Protein AF-A0AAN8VIP2-F1 (afdb_monomer)

Mean predicted aligned error: 9.41 Å

Foldseek 3Di:
DAAADDAQFEADPVPRDGDPPDPAHRNNPCLLNYQHNYPPHGGPNVVVVLLVCQQPPCVSVPPDRVLRVDDPRPDDDDPVPPPDPDD

Solvent-accessible surface area (backbone atoms only — not comparable to full-atom values): 5313 Å² total; per-residue (Å²): 112,79,38,84,82,54,47,38,32,60,55,38,88,92,74,69,43,65,60,76,90,55,98,62,65,61,50,75,86,42,58,67,35,23,32,22,32,30,98,84,44,62,11,73,54,42,49,50,55,52,46,55,40,27,35,76,28,30,87,74,26,70,88,58,14,55,42,76,73,29,82,81,63,66,59,82,77,70,75,85,78,76,79,76,81,82,128

Nearest PDB structures (foldseek):
  6ur0-assembly2_B  TM=8.257E-01  e=9.081E-02  Pseudomonas aeruginosa PAO1
  6uqz-assembly2_B  TM=8.253E-01  e=8.492E-02  Pseudomonas aeruginosa PAO1
  6uqv-assembly1_A  TM=8.264E-01  e=1.900E-01  Pseudomonas aeruginosa PAO1
  6jl2-assembly2_B  TM=6.259E-01  e=3.637E+00  Vibrio vulnificus

Organism: NCBI:txid194707

InterPro domains:
  IPR036514 SGNH hydrolase superfamily [G3DSA:3.40.50.1110] (1-59)

Sequence (87 aa):
MRDVTSPCCKTVKETGLCIRGQAEPPCHGLEMSYYFWDGFHPSQTAYSEIADSCIKNSAFCTPLSIDDLLPDGGRCVDFSSTSSVQQ

Radius of gyration: 21.03 Å; Cα contacts (8 Å, |Δi|>4): 99; chains: 1; bounding box: 51×36×61 Å

Structure (mmCIF, N/CA/C/O backbone):
data_AF-A0AAN8VIP2-F1
#
_entry.id   AF-A0AAN8VIP2-F1
#
loop_
_atom_site.group_PDB
_atom_site.id
_atom_site.type_symbol
_atom_site.label_atom_id
_atom_site.label_alt_id
_atom_site.label_comp_id
_atom_site.label_asym_id
_atom_site.label_entity_id
_atom_site.label_seq_id
_atom_site.pdbx_PDB_ins_code
_atom_site.Cartn_x
_atom_site.Cartn_y
_atom_site.Cartn_z
_atom_site.occupancy
_atom_site.B_iso_or_equiv
_atom_site.auth_seq_id
_atom_site.auth_comp_id
_atom_site.auth_asym_id
_atom_site.auth_atom_id
_atom_site.pdbx_PDB_model_num
ATOM 1 N N . MET A 1 1 ? 6.443 -7.693 5.736 1.00 78.38 1 MET A N 1
ATOM 2 C CA . MET A 1 1 ? 5.161 -7.888 6.458 1.00 78.38 1 MET A CA 1
ATOM 3 C C . MET A 1 1 ? 5.250 -9.030 7.449 1.00 78.38 1 MET A C 1
ATOM 5 O O . MET A 1 1 ? 6.038 -9.940 7.234 1.00 78.38 1 MET A O 1
ATOM 9 N N . ARG A 1 2 ? 4.428 -8.990 8.501 1.00 84.56 2 ARG A N 1
ATOM 10 C CA . ARG A 1 2 ? 4.279 -10.054 9.506 1.00 84.56 2 ARG A CA 1
ATOM 11 C C . ARG A 1 2 ? 2.843 -10.570 9.610 1.00 84.56 2 ARG A C 1
ATOM 13 O O . ARG A 1 2 ? 2.668 -11.767 9.784 1.00 84.56 2 ARG A O 1
ATOM 20 N N . ASP A 1 3 ? 1.843 -9.699 9.464 1.00 88.44 3 ASP A N 1
ATOM 21 C CA . ASP A 1 3 ? 0.430 -10.095 9.431 1.00 88.44 3 ASP A CA 1
ATOM 22 C C . ASP A 1 3 ? -0.157 -9.829 8.040 1.00 88.44 3 ASP A C 1
ATOM 24 O O . ASP A 1 3 ? -0.104 -8.708 7.536 1.00 88.44 3 ASP A O 1
ATOM 28 N N . V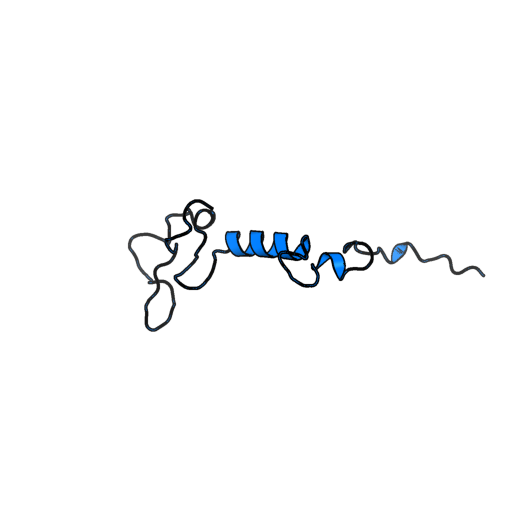AL A 1 4 ? -0.679 -10.881 7.412 1.00 91.00 4 VAL A N 1
ATOM 29 C CA . VAL A 1 4 ? -1.314 -10.857 6.083 1.00 91.00 4 VAL A CA 1
ATOM 30 C C . VAL A 1 4 ? -2.803 -11.200 6.146 1.00 91.00 4 VAL A C 1
ATOM 32 O O . VAL A 1 4 ? -3.435 -11.405 5.120 1.00 91.00 4 VAL A O 1
ATOM 35 N N . THR A 1 5 ? -3.357 -11.316 7.350 1.00 90.12 5 THR A N 1
ATOM 36 C CA . THR A 1 5 ? -4.719 -11.805 7.601 1.00 90.12 5 THR A CA 1
ATOM 37 C C . THR A 1 5 ? -5.589 -10.771 8.298 1.00 90.12 5 THR A C 1
ATOM 39 O O . THR A 1 5 ? -6.788 -10.707 8.032 1.00 90.12 5 THR A O 1
ATOM 42 N N . SER A 1 6 ? -4.996 -9.942 9.157 1.00 89.75 6 SER A N 1
ATOM 43 C CA . SER A 1 6 ? -5.709 -8.912 9.908 1.00 89.75 6 SER A CA 1
ATOM 44 C C . SER A 1 6 ? -5.489 -7.527 9.292 1.00 89.75 6 SER A C 1
ATOM 46 O O . SER A 1 6 ? -4.376 -7.225 8.855 1.00 89.75 6 SER A O 1
ATOM 48 N N . PRO A 1 7 ? -6.502 -6.644 9.301 1.00 91.31 7 PRO A N 1
ATOM 49 C CA . PRO A 1 7 ? -6.308 -5.239 8.970 1.00 91.31 7 PRO A CA 1
ATOM 50 C C . PRO A 1 7 ? -5.737 -4.458 10.162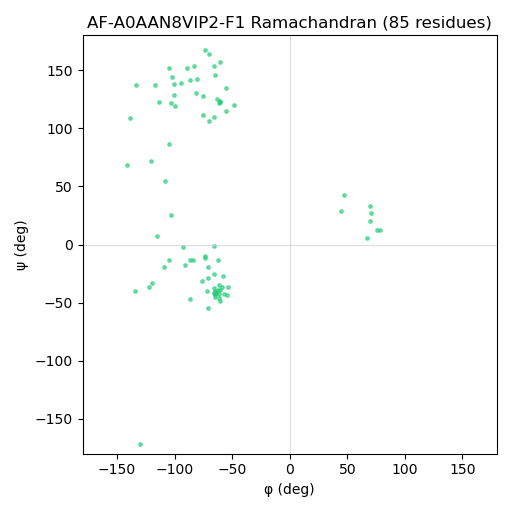 1.00 91.31 7 PRO A C 1
ATOM 52 O O . PRO A 1 7 ? -6.147 -4.672 11.307 1.00 91.31 7 PRO A O 1
ATOM 55 N N . CYS A 1 8 ? -4.842 -3.504 9.897 1.00 91.62 8 CYS A N 1
ATOM 56 C CA . CYS A 1 8 ? -4.350 -2.578 10.925 1.00 91.62 8 CYS A CA 1
ATOM 57 C C . CYS A 1 8 ? -5.469 -1.658 11.458 1.00 91.62 8 CYS A C 1
ATOM 59 O O . CYS A 1 8 ? -5.595 -1.430 12.664 1.00 91.62 8 CYS A O 1
ATOM 61 N N . CYS A 1 9 ? -6.300 -1.142 10.555 1.00 90.75 9 CYS A N 1
ATOM 62 C CA . CYS A 1 9 ? -7.441 -0.283 10.823 1.00 90.75 9 CYS A CA 1
ATOM 63 C C . CYS A 1 9 ? -8.749 -1.081 10.713 1.00 90.75 9 CYS A C 1
ATOM 65 O O . CYS A 1 9 ? -9.108 -1.620 9.665 1.00 90.75 9 CYS A O 1
ATOM 67 N N . LYS A 1 10 ? -9.516 -1.102 11.809 1.00 90.19 10 LYS A N 1
ATOM 68 C CA . LYS A 1 10 ? -10.900 -1.592 11.802 1.00 90.19 10 LYS A CA 1
ATOM 69 C C . LYS A 1 10 ? -11.821 -0.490 11.294 1.00 90.19 10 LYS A C 1
ATOM 71 O O . LYS A 1 10 ? -11.769 0.637 11.790 1.00 90.19 10 LYS A O 1
ATOM 76 N N . THR A 1 11 ? -12.681 -0.825 10.341 1.00 91.69 11 THR A N 1
ATOM 77 C CA . THR A 1 11 ? -13.547 0.141 9.663 1.00 91.69 11 THR A CA 1
ATOM 78 C C . THR A 1 11 ? -14.997 0.066 10.132 1.00 91.69 11 THR A C 1
ATOM 80 O O . THR A 1 11 ? -15.481 -0.974 10.580 1.00 91.69 11 THR A O 1
ATOM 83 N N . VAL A 1 12 ? -15.700 1.195 10.038 1.00 90.56 12 VAL A N 1
ATOM 84 C CA . VAL A 1 12 ? -17.161 1.261 10.163 1.00 90.56 12 VAL A CA 1
ATOM 85 C C . VAL A 1 12 ? -17.766 0.733 8.866 1.00 90.56 12 VAL A C 1
ATOM 87 O O . VAL A 1 12 ? -17.404 1.196 7.786 1.00 90.56 12 VAL A O 1
ATOM 90 N N . LYS A 1 13 ? -18.686 -0.230 8.959 1.00 87.56 13 LYS A N 1
ATOM 91 C CA . LYS A 1 13 ? -19.215 -0.956 7.796 1.00 87.56 13 LYS A CA 1
ATOM 92 C C . LYS A 1 13 ? -19.882 -0.034 6.771 1.00 87.56 13 LYS A C 1
ATOM 94 O O . LYS A 1 13 ? -19.759 -0.265 5.575 1.00 87.56 13 LYS A O 1
ATOM 99 N N . GLU A 1 14 ? -20.568 1.003 7.239 1.00 90.44 14 GLU A N 1
ATOM 100 C CA . GLU A 1 14 ? -21.345 1.925 6.409 1.00 90.44 14 GLU A CA 1
ATOM 101 C C . GLU A 1 14 ? -20.467 2.920 5.643 1.00 90.44 14 GLU A C 1
ATOM 103 O O . GLU A 1 14 ? -20.834 3.340 4.551 1.00 90.44 14 GLU A O 1
ATOM 108 N N . THR A 1 15 ? -19.323 3.316 6.209 1.00 90.06 15 THR A N 1
ATOM 109 C CA . THR A 1 15 ? -18.467 4.367 5.629 1.00 90.06 15 THR A CA 1
ATOM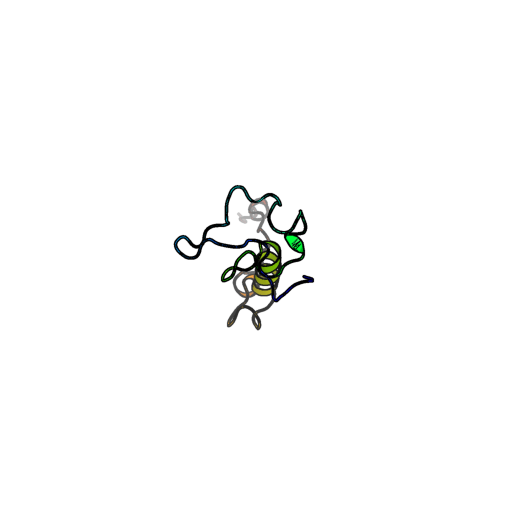 110 C C . THR A 1 15 ? -17.163 3.836 5.053 1.00 90.06 15 THR A C 1
ATOM 112 O O . THR A 1 15 ? -16.509 4.539 4.288 1.00 90.06 15 THR A O 1
ATOM 115 N N . GLY A 1 16 ? -16.742 2.633 5.450 1.00 87.88 16 GLY A N 1
ATOM 116 C CA . GLY A 1 16 ? -15.417 2.097 5.143 1.00 87.88 16 GLY A CA 1
ATOM 117 C C . GLY A 1 16 ? -14.274 2.851 5.832 1.00 87.88 16 GLY A C 1
ATOM 118 O O . GLY A 1 16 ? -13.114 2.548 5.582 1.00 87.88 16 GLY A O 1
ATOM 119 N N . LEU A 1 17 ? -14.566 3.820 6.706 1.00 88.06 17 LEU A N 1
ATOM 120 C CA . LEU A 1 17 ? -13.549 4.622 7.385 1.00 88.06 17 LEU A CA 1
ATOM 121 C C . LEU A 1 17 ? -13.119 3.977 8.700 1.00 88.06 17 LEU A C 1
ATOM 123 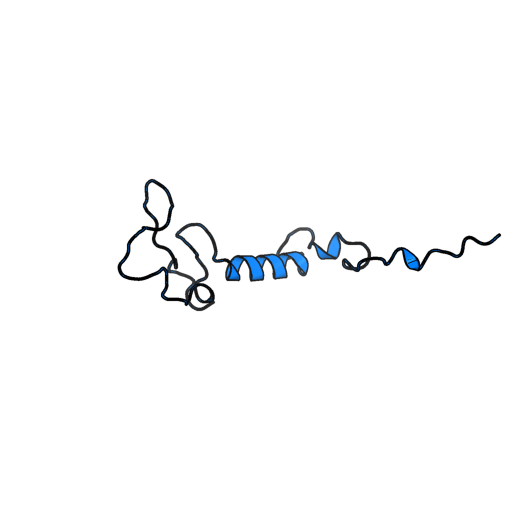O O . LEU A 1 17 ? -13.920 3.320 9.368 1.00 88.06 17 LEU A O 1
ATOM 127 N N . CYS A 1 18 ? -11.875 4.232 9.112 1.00 88.25 18 CYS A N 1
ATOM 128 C CA . CYS A 1 18 ? -11.366 3.797 10.410 1.00 88.25 18 CYS A CA 1
ATOM 129 C C . CYS A 1 18 ? -12.249 4.291 11.558 1.00 88.25 18 CYS A C 1
ATOM 131 O O . CYS A 1 18 ? -12.626 5.468 11.611 1.00 88.25 18 CYS A O 1
ATOM 133 N N . ILE A 1 19 ? -12.539 3.394 12.501 1.00 88.56 19 ILE A N 1
ATOM 134 C CA . ILE A 1 19 ? -13.291 3.730 13.708 1.00 88.56 19 ILE A CA 1
ATOM 135 C C . ILE A 1 19 ? -12.498 4.781 14.498 1.00 88.56 19 ILE A C 1
ATOM 137 O O . ILE A 1 19 ? -11.344 4.574 14.868 1.00 88.56 19 ILE A O 1
ATOM 141 N N . ARG A 1 20 ? -13.121 5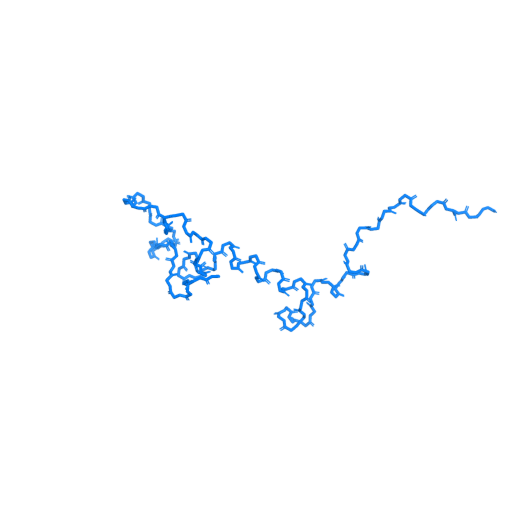.937 14.741 1.00 83.44 20 ARG A N 1
ATOM 142 C CA . ARG A 1 20 ? -12.523 7.052 15.490 1.00 83.44 20 ARG A CA 1
ATOM 143 C C . ARG A 1 20 ? -12.676 6.839 16.997 1.00 83.44 20 ARG A C 1
ATOM 145 O O . ARG A 1 20 ? -13.636 6.215 17.437 1.00 83.44 20 ARG A O 1
ATOM 152 N N . GLY A 1 21 ? -11.762 7.416 17.780 1.00 78.56 21 GLY A N 1
ATOM 153 C CA . GLY A 1 21 ? -11.873 7.462 19.244 1.00 78.56 21 GLY A CA 1
ATOM 154 C C . GLY A 1 21 ? -11.707 6.111 19.943 1.00 78.56 21 GLY A C 1
ATOM 155 O O . GLY A 1 21 ? -12.158 5.956 21.074 1.00 78.56 21 GLY A O 1
ATOM 156 N N . GLN A 1 22 ? -11.093 5.127 19.280 1.00 78.62 22 GLN A N 1
ATOM 157 C CA . GLN A 1 22 ? -10.723 3.882 19.945 1.00 78.62 22 GLN A CA 1
ATOM 158 C C . GLN A 1 22 ? -9.672 4.164 21.023 1.00 78.62 22 GLN A C 1
ATOM 160 O O . GLN A 1 22 ? -8.839 5.055 20.863 1.00 78.62 22 GLN A O 1
ATOM 165 N N . ALA A 1 23 ? -9.737 3.400 22.118 1.00 71.00 23 ALA A N 1
ATOM 166 C CA . ALA A 1 23 ? -8.779 3.503 23.219 1.00 71.00 23 ALA A CA 1
ATOM 167 C C . ALA A 1 23 ? -7.336 3.260 22.750 1.00 71.00 23 ALA A C 1
ATOM 169 O O . ALA A 1 23 ? -6.407 3.815 23.325 1.00 71.00 23 ALA A O 1
ATOM 170 N N . GLU A 1 24 ? -7.179 2.484 21.678 1.00 68.50 24 GLU A N 1
ATOM 171 C CA . GLU A 1 24 ? -5.900 2.162 21.069 1.00 68.50 24 GLU A CA 1
ATOM 172 C C . GLU A 1 24 ? -5.816 2.693 19.629 1.00 68.50 24 GLU A C 1
ATOM 174 O O . GLU A 1 24 ? -6.785 2.554 18.869 1.00 68.50 24 GLU A O 1
ATOM 179 N N . PRO A 1 25 ? -4.677 3.284 19.220 1.00 76.50 25 PRO A N 1
ATOM 180 C CA . PRO A 1 25 ? -4.449 3.673 17.835 1.00 76.50 25 PRO A CA 1
ATOM 181 C C . PRO A 1 25 ? -4.363 2.437 16.920 1.00 76.50 25 PRO A C 1
ATOM 183 O O . PRO A 1 25 ? -3.962 1.362 17.381 1.00 76.50 25 PRO A O 1
ATOM 186 N N . PRO A 1 26 ? -4.689 2.570 15.617 1.00 80.88 26 PRO A N 1
ATOM 187 C CA . PRO A 1 26 ? -4.569 1.476 14.657 1.00 80.88 26 PRO A CA 1
ATOM 188 C C . PRO A 1 26 ? -3.199 0.802 14.755 1.00 80.88 26 PRO A C 1
ATOM 190 O O . PRO A 1 26 ? -2.167 1.455 14.631 1.00 80.88 26 PRO A O 1
ATOM 193 N N . CYS A 1 27 ? -3.219 -0.497 15.052 1.00 83.44 27 CYS A N 1
ATOM 194 C CA . CYS A 1 27 ? -2.061 -1.376 15.174 1.00 83.44 27 CYS A CA 1
ATOM 195 C C . CYS A 1 27 ? -0.825 -0.847 15.954 1.00 83.44 27 CYS A C 1
ATOM 197 O O . CYS A 1 27 ? 0.284 -1.316 15.706 1.00 83.44 27 CYS A O 1
ATOM 199 N N . HIS A 1 28 ? -0.999 0.054 16.932 1.00 83.94 28 HIS A N 1
ATOM 200 C CA . HIS A 1 28 ? 0.024 0.509 17.899 1.00 83.94 28 HIS A CA 1
ATOM 201 C C . HIS A 1 28 ? 1.407 0.887 17.316 1.00 83.94 28 HIS A C 1
ATOM 203 O O . HIS A 1 28 ? 2.436 0.512 17.883 1.00 83.94 28 HIS A O 1
ATOM 209 N N . GLY A 1 29 ? 1.476 1.601 16.189 1.00 78.06 29 GLY A N 1
ATOM 210 C CA . GLY A 1 29 ? 2.771 1.966 15.591 1.00 78.06 29 GLY A CA 1
ATOM 211 C C . GLY A 1 29 ? 3.444 0.829 14.808 1.00 78.06 29 GLY A C 1
ATOM 212 O O . GLY A 1 29 ? 4.633 0.891 14.491 1.00 78.06 29 GLY A O 1
ATOM 213 N N . LEU A 1 30 ? 2.710 -0.254 14.535 1.00 82.19 30 LEU A N 1
ATOM 214 C CA . LEU A 1 30 ? 3.154 -1.383 13.720 1.00 82.19 30 LEU A CA 1
ATOM 215 C C . LEU A 1 30 ? 2.538 -1.344 12.319 1.00 82.19 30 LEU A C 1
ATOM 217 O O . LEU A 1 30 ? 2.437 -2.390 11.682 1.00 82.19 30 LEU A O 1
ATOM 221 N N . GLU A 1 31 ? 2.158 -0.172 11.808 1.00 78.75 31 GLU A N 1
ATOM 222 C CA . GLU A 1 31 ? 1.474 0.011 10.518 1.00 78.75 31 GLU A CA 1
ATOM 223 C C . GLU A 1 31 ? 2.243 -0.659 9.375 1.00 78.75 31 GLU A C 1
ATOM 225 O O . GLU A 1 31 ? 1.658 -1.309 8.511 1.00 78.75 31 GLU A O 1
ATOM 230 N N . MET A 1 32 ? 3.576 -0.609 9.438 1.00 83.81 32 MET A N 1
ATOM 231 C CA . MET A 1 32 ? 4.464 -1.213 8.442 1.00 83.81 32 MET A CA 1
ATOM 232 C C . MET A 1 32 ? 4.538 -2.754 8.522 1.00 83.81 32 MET A C 1
ATOM 234 O O . MET A 1 32 ? 5.106 -3.397 7.637 1.00 83.81 32 MET A O 1
ATOM 238 N N . SER A 1 33 ? 4.011 -3.371 9.587 1.00 89.06 33 SER A N 1
ATOM 239 C CA . SER A 1 33 ? 4.022 -4.828 9.796 1.00 89.06 33 SER A CA 1
ATOM 240 C C . SER A 1 33 ? 2.789 -5.535 9.229 1.00 89.06 33 SER A C 1
ATOM 242 O O . SER A 1 33 ? 2.855 -6.749 9.019 1.00 89.06 33 SER A O 1
ATOM 244 N N . TYR A 1 34 ? 1.704 -4.812 8.950 1.00 91.88 34 TYR A N 1
ATOM 245 C CA . TYR A 1 34 ? 0.472 -5.371 8.393 1.00 91.88 34 TYR A CA 1
ATOM 246 C C . TYR A 1 34 ? 0.470 -5.239 6.871 1.00 91.88 34 TYR A C 1
ATOM 248 O O . TYR A 1 34 ? 0.892 -4.222 6.320 1.00 91.88 34 TYR A O 1
ATOM 256 N N . TYR A 1 35 ? 0.005 -6.274 6.178 1.00 93.94 35 TYR A N 1
ATOM 257 C CA . TYR A 1 35 ? -0.211 -6.224 4.734 1.00 93.94 35 TYR A CA 1
ATOM 258 C C . TYR A 1 35 ? -1.418 -5.361 4.387 1.00 93.94 35 TYR A C 1
ATOM 260 O O . TYR A 1 35 ? -1.367 -4.596 3.434 1.00 93.94 35 TYR A O 1
ATOM 268 N N . PHE A 1 36 ? -2.482 -5.466 5.181 1.00 93.62 36 PHE A N 1
ATOM 269 C CA . PHE A 1 36 ? -3.734 -4.757 4.972 1.00 93.62 36 PHE A CA 1
ATOM 270 C C . PHE A 1 36 ? -3.826 -3.532 5.882 1.00 93.62 36 PHE A C 1
ATOM 272 O O . PHE A 1 36 ? -3.647 -3.629 7.100 1.00 93.62 36 PHE A O 1
ATOM 279 N N . TRP A 1 37 ? -4.126 -2.375 5.290 1.00 92.31 37 TRP A N 1
ATOM 280 C CA . TRP A 1 37 ? -4.529 -1.199 6.054 1.00 92.31 37 TRP A CA 1
ATOM 281 C C . TRP A 1 37 ? -5.922 -1.425 6.627 1.00 92.31 37 TRP A C 1
ATOM 283 O O . TRP A 1 37 ? -6.092 -1.377 7.838 1.00 92.31 37 TRP A O 1
ATOM 293 N N . ASP A 1 38 ? -6.889 -1.750 5.774 1.00 90.50 38 ASP A N 1
ATOM 294 C CA . ASP A 1 38 ? -8.265 -2.075 6.145 1.00 90.50 38 ASP A CA 1
ATOM 295 C C . ASP A 1 38 ? -8.711 -3.394 5.485 1.00 90.50 38 ASP A C 1
ATOM 297 O O . ASP A 1 38 ? -7.901 -4.114 4.910 1.00 90.50 38 ASP A O 1
ATOM 301 N N . GLY A 1 39 ? -9.994 -3.755 5.581 1.00 88.62 39 GLY A N 1
ATOM 302 C CA . GLY A 1 39 ? -10.519 -5.002 5.004 1.00 88.62 39 GLY A CA 1
ATOM 303 C C . GLY A 1 39 ? -10.491 -5.098 3.468 1.00 88.62 39 GLY A C 1
ATOM 304 O O . GLY A 1 39 ? -10.931 -6.115 2.936 1.00 88.62 39 GLY A O 1
ATOM 305 N N . PHE A 1 40 ? -10.022 -4.067 2.763 1.00 89.06 40 PHE A N 1
ATOM 306 C CA . PHE A 1 40 ? -10.018 -3.972 1.302 1.00 89.06 40 PHE A CA 1
ATOM 307 C C . PHE A 1 40 ? -8.676 -3.481 0.740 1.00 89.06 40 PHE A C 1
ATOM 309 O O . PHE A 1 40 ? -8.220 -3.991 -0.282 1.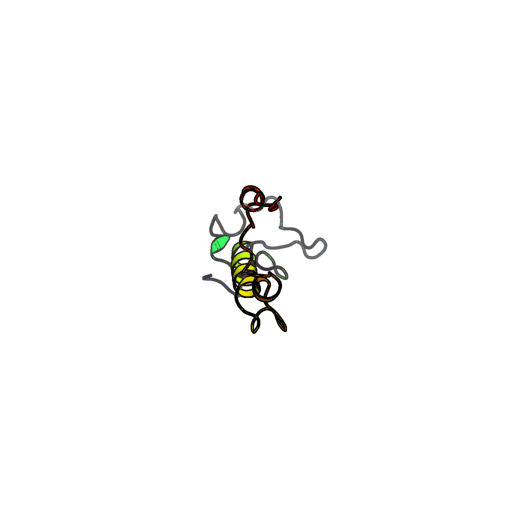00 89.06 40 PHE A O 1
ATOM 316 N N . HIS A 1 41 ? -8.037 -2.508 1.389 1.00 92.88 41 HIS A N 1
ATOM 317 C CA . HIS A 1 41 ? -6.839 -1.839 0.891 1.00 92.88 41 HIS A CA 1
ATOM 318 C C . HIS A 1 41 ? -5.555 -2.372 1.550 1.00 92.88 41 HIS A C 1
ATOM 320 O O . HIS A 1 41 ? -5.500 -2.533 2.776 1.00 92.88 41 HIS A O 1
ATOM 326 N N . PRO A 1 42 ? -4.478 -2.580 0.771 1.00 93.81 42 PRO A N 1
ATOM 327 C CA . PRO A 1 42 ? -3.136 -2.793 1.298 1.00 93.81 42 PRO A CA 1
ATOM 328 C C . PRO A 1 42 ? -2.626 -1.609 2.133 1.00 93.81 42 PRO A C 1
ATOM 330 O O . PRO A 1 42 ? -3.064 -0.469 1.984 1.00 93.81 42 PRO A O 1
ATOM 333 N N . SER A 1 43 ? -1.666 -1.878 3.012 1.00 93.12 43 SER A N 1
ATOM 334 C CA . SER A 1 43 ? -0.932 -0.854 3.750 1.00 93.12 43 SER A CA 1
ATOM 335 C C . SER A 1 43 ? 0.006 -0.069 2.838 1.00 93.12 43 SER A C 1
ATOM 337 O O . SER A 1 43 ? 0.348 -0.506 1.739 1.00 93.12 43 SER A O 1
ATOM 339 N N . GLN A 1 44 ? 0.470 1.088 3.312 1.00 92.06 44 GLN A N 1
ATOM 340 C CA . GLN A 1 44 ? 1.455 1.892 2.586 1.00 92.06 44 GLN A CA 1
ATOM 341 C C . GLN A 1 44 ? 2.705 1.076 2.229 1.00 92.06 44 GLN A C 1
ATOM 343 O O . GLN A 1 44 ? 3.180 1.143 1.099 1.00 92.06 44 GLN A O 1
ATOM 348 N N . THR A 1 45 ? 3.212 0.269 3.163 1.00 92.31 45 THR A N 1
ATOM 349 C CA . THR A 1 45 ? 4.352 -0.616 2.903 1.00 92.31 45 THR A CA 1
ATOM 350 C C . THR A 1 45 ? 4.028 -1.629 1.818 1.00 92.31 45 THR A C 1
ATOM 352 O O . THR A 1 45 ? 4.855 -1.854 0.944 1.00 92.31 45 THR A O 1
ATOM 355 N N . ALA A 1 46 ? 2.832 -2.228 1.841 1.00 93.94 46 ALA A N 1
ATOM 356 C CA . ALA A 1 46 ? 2.458 -3.213 0.831 1.00 93.94 46 ALA A CA 1
ATOM 357 C C . ALA A 1 46 ? 2.382 -2.554 -0.549 1.00 93.94 46 ALA A C 1
ATOM 359 O O . ALA A 1 46 ? 2.918 -3.094 -1.511 1.00 93.94 46 ALA A O 1
ATOM 360 N N . TYR A 1 47 ? 1.798 -1.356 -0.635 1.00 95.81 47 TYR A N 1
ATOM 361 C CA . TYR A 1 47 ? 1.800 -0.574 -1.867 1.00 95.81 47 TYR A CA 1
ATOM 362 C C . TYR A 1 47 ? 3.210 -0.221 -2.345 1.00 95.81 47 TYR A C 1
ATOM 364 O O . TYR A 1 47 ? 3.452 -0.295 -3.544 1.00 95.81 47 TYR A O 1
ATOM 372 N N . SER A 1 48 ? 4.139 0.118 -1.445 1.00 95.19 48 SER A N 1
ATOM 373 C CA . SER A 1 48 ? 5.533 0.399 -1.816 1.00 95.19 48 SER A CA 1
ATOM 374 C C . SER A 1 48 ? 6.195 -0.816 -2.463 1.00 95.19 48 SER A C 1
ATOM 376 O O . SER A 1 48 ? 6.754 -0.696 -3.544 1.00 95.19 48 SER A O 1
ATOM 378 N N . GLU A 1 49 ? 6.065 -1.997 -1.856 1.00 94.56 49 GLU A N 1
ATOM 379 C CA . GLU A 1 49 ? 6.646 -3.246 -2.375 1.00 94.56 49 GLU A CA 1
ATOM 380 C C . GLU A 1 49 ? 6.016 -3.668 -3.716 1.00 94.56 49 GLU A C 1
ATOM 382 O O . GLU A 1 49 ? 6.704 -4.114 -4.640 1.00 94.56 49 GLU A O 1
ATOM 387 N N . ILE A 1 50 ? 4.695 -3.495 -3.848 1.00 95.12 50 ILE A N 1
ATOM 388 C CA . ILE A 1 50 ? 3.957 -3.715 -5.100 1.00 95.12 50 ILE A CA 1
ATOM 389 C C . ILE A 1 50 ? 4.464 -2.756 -6.182 1.00 95.12 50 ILE A C 1
ATOM 391 O O . ILE A 1 50 ? 4.724 -3.187 -7.303 1.00 95.12 50 ILE A O 1
ATOM 395 N N . ALA A 1 51 ? 4.626 -1.471 -5.857 1.00 96.19 51 ALA A N 1
ATOM 396 C CA . ALA A 1 51 ? 5.113 -0.465 -6.792 1.00 96.19 51 ALA A CA 1
ATOM 397 C C . ALA A 1 51 ? 6.561 -0.748 -7.212 1.00 96.19 51 ALA A C 1
ATOM 399 O O . ALA A 1 51 ? 6.854 -0.752 -8.403 1.00 96.19 51 ALA A O 1
ATOM 400 N N . ASP A 1 52 ? 7.446 -1.072 -6.268 1.00 96.25 52 ASP A N 1
ATOM 401 C CA . ASP A 1 52 ? 8.830 -1.461 -6.548 1.00 96.25 52 ASP A CA 1
ATOM 402 C C . ASP A 1 52 ? 8.912 -2.670 -7.486 1.00 96.25 52 ASP A C 1
ATOM 404 O O . ASP A 1 52 ? 9.709 -2.682 -8.428 1.00 96.25 52 ASP A O 1
ATOM 408 N N . SER A 1 53 ? 8.063 -3.673 -7.253 1.00 96.38 53 SER A N 1
ATOM 409 C CA . SER A 1 53 ? 7.966 -4.850 -8.118 1.00 96.38 53 SER A CA 1
ATOM 410 C C . SER A 1 53 ? 7.445 -4.475 -9.504 1.00 96.38 53 SER A C 1
ATOM 412 O O . SER A 1 53 ? 7.976 -4.936 -10.508 1.00 96.38 53 SER A O 1
ATOM 414 N N . CYS A 1 54 ? 6.443 -3.600 -9.573 1.00 95.88 54 CYS A N 1
ATOM 415 C CA . CYS A 1 54 ? 5.875 -3.115 -10.825 1.00 95.88 54 CYS A CA 1
ATOM 416 C C . CYS A 1 54 ? 6.884 -2.344 -11.681 1.00 95.88 54 CYS A C 1
ATOM 418 O O . CYS A 1 54 ? 6.902 -2.479 -12.904 1.00 95.88 54 CYS A O 1
ATOM 420 N N . ILE A 1 55 ? 7.734 -1.542 -11.033 1.00 94.12 55 ILE A N 1
ATOM 421 C CA . ILE A 1 55 ? 8.745 -0.739 -11.716 1.00 94.12 55 ILE A CA 1
ATOM 422 C C . ILE A 1 55 ? 9.759 -1.637 -12.421 1.00 94.12 55 ILE A C 1
ATOM 424 O O . ILE A 1 55 ? 10.095 -1.374 -13.568 1.00 94.12 55 ILE A O 1
ATOM 428 N N . LYS A 1 56 ? 10.177 -2.719 -11.756 1.00 94.19 56 LYS A N 1
ATOM 429 C CA . LYS A 1 56 ? 11.357 -3.510 -12.135 1.00 94.19 56 LYS A CA 1
ATOM 430 C C . LYS A 1 56 ? 11.031 -4.852 -12.800 1.00 94.19 56 LYS A C 1
ATOM 432 O O . LYS A 1 56 ? 11.938 -5.523 -13.282 1.00 94.19 56 LYS A O 1
ATOM 437 N N . ASN A 1 57 ? 9.779 -5.319 -12.742 1.00 94.75 57 ASN A N 1
ATOM 438 C CA . ASN A 1 57 ? 9.424 -6.688 -13.124 1.00 94.75 57 ASN A CA 1
ATOM 439 C C . ASN A 1 57 ? 8.112 -6.773 -13.922 1.00 94.75 57 ASN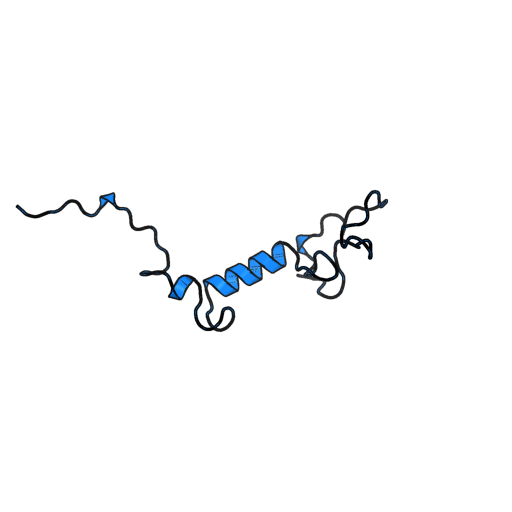 A C 1
ATOM 441 O O . ASN A 1 57 ? 7.011 -6.666 -13.377 1.00 94.75 57 ASN A O 1
ATOM 445 N N . SER A 1 58 ? 8.235 -7.077 -15.214 1.00 93.62 58 SER A N 1
ATOM 446 C CA . SER A 1 58 ? 7.116 -7.211 -16.156 1.00 93.62 58 SER A CA 1
ATOM 447 C C . SER A 1 58 ? 6.247 -8.448 -15.926 1.00 93.62 58 SER A C 1
ATOM 449 O O . SER A 1 58 ? 5.093 -8.485 -16.348 1.00 93.62 58 SER A O 1
ATOM 451 N N . ALA A 1 59 ? 6.743 -9.464 -15.213 1.00 94.88 59 ALA A N 1
ATOM 452 C CA . ALA A 1 59 ? 5.902 -10.585 -14.794 1.00 94.88 59 ALA A CA 1
ATOM 453 C C . ALA A 1 59 ? 4.913 -10.167 -13.694 1.00 94.88 59 ALA A C 1
ATOM 455 O O . ALA A 1 59 ? 3.831 -10.742 -13.588 1.00 94.88 59 ALA A O 1
ATOM 456 N N . PHE A 1 60 ? 5.282 -9.171 -12.883 1.00 94.62 60 PHE A N 1
ATOM 457 C CA . PHE A 1 60 ? 4.428 -8.631 -11.831 1.00 94.62 60 PHE A CA 1
ATOM 458 C C . PHE A 1 60 ? 3.499 -7.536 -12.374 1.00 94.62 60 PHE A C 1
ATOM 460 O O . PHE A 1 60 ? 2.292 -7.586 -12.148 1.00 94.62 60 PHE A O 1
ATOM 467 N N . CYS A 1 61 ? 4.044 -6.592 -13.147 1.00 94.00 61 CYS A N 1
ATOM 468 C CA . CYS A 1 61 ? 3.268 -5.620 -13.913 1.00 94.00 61 CYS A CA 1
ATOM 469 C C . CYS A 1 61 ? 3.265 -5.986 -15.389 1.00 94.00 61 CYS A C 1
ATOM 471 O O . CYS A 1 61 ? 4.103 -5.558 -16.169 1.00 94.00 61 CYS A O 1
ATOM 473 N N . THR A 1 62 ? 2.315 -6.840 -15.749 1.00 94.19 62 THR A N 1
ATOM 474 C CA . THR A 1 62 ? 2.209 -7.404 -17.091 1.00 94.19 62 THR A CA 1
ATOM 475 C C . THR A 1 62 ? 1.406 -6.490 -18.026 1.00 94.19 62 THR A C 1
ATOM 477 O O . THR A 1 62 ? 0.410 -5.904 -17.593 1.00 94.19 62 THR A O 1
ATOM 480 N N . PRO A 1 63 ? 1.794 -6.359 -19.311 1.00 94.50 63 PRO A N 1
ATOM 481 C CA . PRO A 1 63 ? 2.886 -7.071 -19.993 1.00 94.50 63 PRO A CA 1
ATOM 482 C C . PRO A 1 63 ? 4.276 -6.433 -19.870 1.00 94.50 63 PRO A C 1
ATOM 484 O O . PRO A 1 63 ? 5.252 -7.087 -20.227 1.00 94.50 63 PRO A O 1
ATOM 487 N N . LEU A 1 64 ? 4.374 -5.187 -19.408 1.00 94.19 64 LEU A N 1
ATOM 488 C CA . LEU A 1 64 ? 5.613 -4.409 -19.354 1.00 94.19 64 LEU A CA 1
ATOM 489 C C . LEU A 1 64 ? 5.750 -3.742 -17.986 1.00 94.19 64 LEU A C 1
ATOM 491 O O . LEU A 1 64 ? 4.786 -3.162 -17.482 1.00 94.19 64 LEU A O 1
ATOM 495 N N . SER A 1 65 ? 6.958 -3.786 -17.428 1.00 94.06 65 SER A N 1
ATOM 496 C CA . SER A 1 65 ? 7.308 -2.999 -16.246 1.00 94.06 65 SER A CA 1
ATOM 497 C C . SER A 1 65 ? 7.472 -1.524 -16.604 1.00 94.06 65 SER A C 1
ATOM 499 O O . SER A 1 65 ? 7.546 -1.162 -17.779 1.00 94.06 65 SER A O 1
ATOM 501 N N . ILE A 1 66 ? 7.543 -0.651 -15.598 1.00 92.06 66 ILE A N 1
ATOM 502 C CA . ILE A 1 66 ? 7.783 0.776 -15.861 1.00 92.06 66 ILE A CA 1
ATOM 503 C C . ILE A 1 66 ? 9.181 0.986 -16.459 1.00 92.06 66 ILE A C 1
ATOM 505 O O . ILE A 1 66 ? 9.312 1.796 -17.373 1.00 92.06 66 ILE A O 1
ATOM 509 N N . ASP A 1 67 ? 10.194 0.231 -16.024 1.00 91.31 67 ASP A N 1
ATOM 510 C CA . ASP A 1 67 ? 11.551 0.317 -16.577 1.00 91.31 67 ASP A CA 1
ATOM 511 C C . ASP A 1 67 ? 11.589 -0.040 -18.074 1.00 91.31 67 ASP A C 1
ATOM 513 O O . ASP A 1 67 ? 12.311 0.604 -18.834 1.00 91.31 67 ASP A O 1
ATOM 517 N N . ASP A 1 68 ? 10.754 -0.985 -18.529 1.00 91.25 68 ASP A N 1
ATOM 518 C CA . ASP A 1 68 ? 10.646 -1.353 -19.952 1.00 91.25 68 ASP A CA 1
ATOM 519 C C . ASP A 1 68 ? 10.077 -0.216 -20.821 1.00 91.25 68 ASP A C 1
ATOM 521 O O . ASP A 1 68 ? 10.315 -0.166 -22.030 1.00 91.25 68 ASP A O 1
ATOM 525 N N . LEU A 1 69 ? 9.301 0.694 -20.223 1.00 89.81 69 LEU A N 1
ATOM 526 C CA . LEU A 1 69 ? 8.689 1.828 -20.921 1.00 89.81 69 LEU A CA 1
ATOM 527 C C . LEU A 1 69 ? 9.634 3.028 -21.047 1.00 89.81 69 LEU A C 1
ATOM 529 O O . LEU A 1 69 ? 9.337 3.960 -21.799 1.00 89.81 69 LEU A O 1
ATOM 533 N N . LEU A 1 70 ? 10.747 3.036 -20.313 1.00 87.19 70 LEU A N 1
ATOM 534 C CA . LEU A 1 70 ? 11.671 4.160 -20.278 1.00 87.19 70 LEU A CA 1
ATOM 535 C C . LEU A 1 70 ? 12.865 3.886 -21.204 1.00 87.19 70 LEU A C 1
ATOM 537 O O . LEU A 1 70 ? 13.624 2.946 -20.955 1.00 87.19 70 LEU A O 1
ATOM 541 N N . PRO A 1 71 ? 13.098 4.710 -22.245 1.00 68.25 71 PRO A N 1
ATOM 542 C CA . PRO A 1 71 ? 14.328 4.613 -23.020 1.00 68.25 71 PRO A CA 1
ATOM 543 C C . PRO A 1 71 ? 15.509 4.865 -22.068 1.00 68.25 71 PRO A C 1
ATOM 545 O O . PRO A 1 71 ? 15.548 5.879 -21.375 1.00 68.25 71 PRO A O 1
ATOM 548 N N . ASP A 1 72 ? 16.423 3.899 -21.983 1.00 67.31 72 ASP A N 1
ATOM 549 C CA . ASP A 1 72 ? 17.605 3.887 -21.104 1.00 67.31 72 ASP A CA 1
ATOM 550 C C . ASP A 1 72 ? 17.345 3.722 -19.588 1.00 67.31 72 ASP A C 1
ATOM 552 O O . ASP A 1 72 ? 18.158 4.156 -18.763 1.00 67.31 72 ASP A O 1
ATOM 556 N N . GLY A 1 73 ? 16.244 3.067 -19.197 1.00 63.97 73 GLY A N 1
ATOM 557 C CA . GLY A 1 73 ? 16.004 2.673 -17.798 1.00 63.97 73 GLY A CA 1
ATOM 558 C C . GLY A 1 73 ? 15.721 3.854 -16.865 1.00 63.97 73 GLY A C 1
ATOM 559 O O . GLY A 1 73 ? 16.138 3.860 -15.708 1.00 63.97 73 GLY A O 1
ATOM 560 N N . GLY A 1 74 ? 15.073 4.901 -17.385 1.00 64.75 74 GLY A N 1
ATOM 561 C CA . GLY A 1 74 ? 14.578 6.023 -16.580 1.00 64.75 74 GLY A CA 1
ATOM 562 C C . GLY A 1 74 ? 15.639 7.009 -16.109 1.00 64.75 74 GLY A C 1
ATOM 563 O O . GLY A 1 74 ? 15.361 7.857 -15.259 1.00 64.75 74 GLY A O 1
ATOM 564 N N . ARG A 1 75 ? 16.856 6.938 -16.656 1.00 67.31 75 ARG A N 1
ATOM 565 C CA . ARG A 1 75 ? 17.882 7.943 -16.387 1.00 67.31 75 ARG A CA 1
ATOM 566 C C . ARG A 1 75 ? 17.426 9.306 -16.899 1.00 67.31 75 ARG A C 1
ATOM 568 O O . ARG A 1 75 ? 17.159 9.473 -18.086 1.00 67.31 75 ARG A O 1
ATOM 575 N N . CYS A 1 76 ? 17.424 10.301 -16.016 1.00 66.12 76 CYS A N 1
ATOM 576 C CA . CYS A 1 76 ? 17.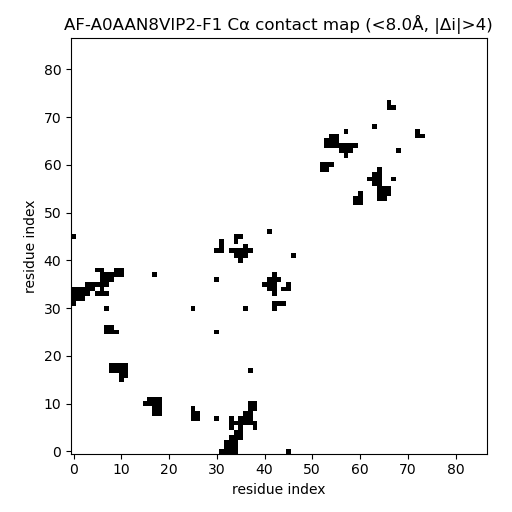314 11.697 -16.418 1.00 66.12 76 CYS A CA 1
ATOM 577 C C . CYS A 1 76 ? 18.435 12.006 -17.420 1.00 66.12 76 CYS A C 1
ATOM 579 O O . CYS A 1 76 ? 19.617 11.937 -17.080 1.00 66.12 76 CYS A O 1
ATOM 581 N N . VAL A 1 77 ? 18.076 12.313 -18.665 1.00 67.06 77 VAL A N 1
ATOM 582 C CA . VAL A 1 77 ? 19.032 12.838 -19.636 1.00 67.06 77 VAL A CA 1
ATOM 583 C C . VAL A 1 77 ? 19.310 14.295 -19.280 1.00 67.06 77 VAL A C 1
ATOM 585 O O . VAL A 1 77 ? 18.435 15.152 -19.385 1.00 67.06 77 VAL A O 1
ATOM 588 N N . ASP A 1 78 ? 20.528 14.577 -18.818 1.00 62.56 78 ASP A N 1
ATOM 589 C CA . ASP A 1 78 ? 20.978 15.952 -18.621 1.00 62.56 78 ASP A CA 1
ATOM 590 C C . ASP A 1 78 ? 21.073 16.641 -19.986 1.00 62.56 78 ASP A C 1
ATOM 592 O O . ASP A 1 78 ? 21.953 16.353 -20.807 1.00 62.56 78 ASP A O 1
ATOM 596 N N . PHE A 1 79 ? 20.162 17.587 -20.223 1.00 56.62 79 PHE A N 1
ATOM 597 C CA . PHE A 1 79 ? 20.084 18.359 -21.466 1.00 56.62 79 PHE A CA 1
ATOM 598 C C . PHE A 1 79 ? 21.344 19.214 -21.719 1.00 56.62 79 PHE A C 1
ATOM 600 O O . PHE A 1 79 ? 21.562 19.685 -22.832 1.00 56.62 79 PHE A O 1
ATOM 607 N N . SER A 1 80 ? 22.220 19.388 -20.719 1.00 60.25 80 SER A N 1
ATOM 608 C CA . SER A 1 80 ? 23.433 20.212 -20.833 1.00 60.25 80 SER A CA 1
ATOM 609 C C . SER A 1 80 ? 24.562 19.585 -21.663 1.00 60.25 80 SER A C 1
ATOM 611 O O . SER A 1 80 ? 25.520 20.279 -21.992 1.00 60.25 80 SER A O 1
ATOM 613 N N . SER A 1 81 ? 24.460 18.305 -22.039 1.00 55.12 81 SER A N 1
ATOM 614 C CA . SER A 1 81 ? 25.518 17.596 -22.780 1.00 55.12 81 SER A CA 1
ATOM 615 C C . SER A 1 81 ? 25.365 17.626 -24.309 1.00 55.12 81 SER A C 1
ATOM 617 O O . SER A 1 81 ? 26.243 17.143 -25.020 1.00 55.12 81 SER A O 1
ATOM 619 N N . THR A 1 82 ? 24.296 18.235 -24.842 1.00 55.66 82 THR A N 1
ATOM 620 C CA . THR A 1 82 ? 24.048 18.335 -26.296 1.00 55.66 82 THR A CA 1
ATOM 6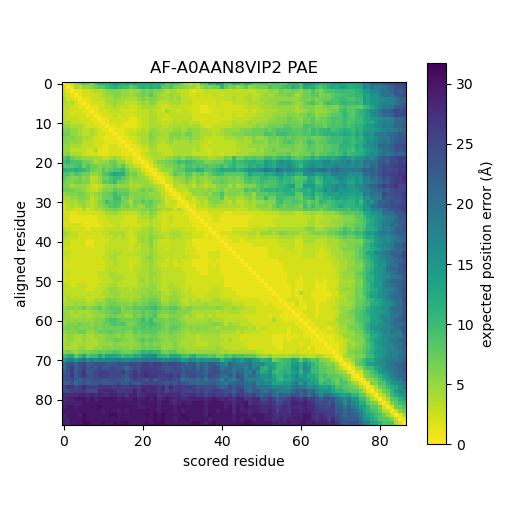21 C C . THR A 1 82 ? 24.254 19.750 -26.839 1.00 55.66 82 THR A C 1
ATOM 623 O O . THR A 1 82 ? 23.398 20.327 -27.499 1.00 55.66 82 THR A O 1
ATOM 626 N N . SER A 1 83 ? 25.427 20.331 -26.605 1.00 52.56 83 SER A N 1
ATOM 627 C CA . SER A 1 83 ? 25.878 21.535 -27.316 1.00 52.56 83 SER A CA 1
ATOM 628 C C . SER A 1 83 ? 27.183 21.253 -28.055 1.00 52.56 83 SER A C 1
ATOM 630 O O . SER A 1 83 ? 28.267 21.712 -27.715 1.00 52.56 83 SER A O 1
ATOM 632 N N . SER A 1 84 ? 27.070 20.469 -29.122 1.00 52.03 84 SER A N 1
ATOM 633 C CA . SER A 1 84 ? 28.039 20.461 -30.221 1.00 52.03 84 SER A CA 1
ATOM 634 C C . SER A 1 84 ? 27.279 20.313 -31.534 1.00 52.03 84 SER A C 1
ATOM 636 O O . SER A 1 84 ? 27.333 19.288 -32.206 1.00 52.03 84 SER A O 1
ATOM 638 N N . VAL A 1 85 ? 26.524 21.359 -31.879 1.00 53.06 85 VAL A N 1
ATOM 639 C CA . VAL A 1 85 ? 26.140 21.616 -33.269 1.00 53.06 85 VAL A CA 1
ATOM 640 C C . VAL A 1 85 ? 27.424 22.040 -33.981 1.00 53.06 85 VAL A C 1
ATOM 642 O O . VAL A 1 85 ? 27.947 23.123 -33.717 1.00 53.06 85 VAL A O 1
ATOM 645 N N . GLN A 1 86 ? 27.972 21.147 -34.807 1.00 47.41 86 GLN A N 1
ATOM 646 C CA . GLN A 1 86 ? 29.085 21.458 -35.702 1.00 47.41 86 GLN A CA 1
ATOM 647 C C . GLN A 1 86 ? 28.647 22.563 -36.674 1.00 47.41 86 GLN A C 1
ATOM 649 O O . GLN A 1 86 ? 27.637 22.410 -37.363 1.00 47.41 86 GLN A O 1
ATOM 654 N N . GLN A 1 87 ? 29.401 23.665 -36.687 1.00 45.84 87 GLN A N 1
ATOM 655 C CA . GLN A 1 87 ? 29.488 24.579 -37.829 1.00 45.84 87 GLN A CA 1
ATOM 656 C C . GLN A 1 87 ? 30.525 24.045 -38.814 1.00 45.84 87 GLN A C 1
ATOM 658 O O . GLN A 1 87 ? 31.530 23.469 -38.333 1.00 45.84 87 GLN A O 1
#

pLDDT: mean 83.49, std 13.55, range [45.84, 96.38]

Secondary structure (DSSP, 8-state):
--EEEEESS-B-TTT-PBPTT-SS-GGGG-GGGEEESSSSSBPHHHHHHHHHHHHH-TTTSSS--HHHHSTTTT----GGG------